Protein AF-A0A965QYE9-F1 (afdb_monomer_lite)

Foldseek 3Di:
DPPVVLVQLVVQCVVVVDLVVSCVVVVHDSVVSVPD

pLDDT: mean 86.57, std 10.87, range [56.12, 97.5]

Sequence (36 aa):
MERIQAIRLFVRIVDLGSFSKAAAEMRIGQPAATKQ

Secondary structure (DSSP, 8-state):
--HHHHHHHHHHHHHHT-HHHHHHHTT--HHHHH--

Radius of gyration: 8.41 Å; chains: 1; bounding box: 17×20×18 Å

Structure (mmCIF, N/CA/C/O backbone):
data_AF-A0A965QYE9-F1
#
_entry.id   AF-A0A965QYE9-F1
#
loop_
_atom_site.group_PDB
_atom_site.id
_atom_site.type_symbol
_atom_site.label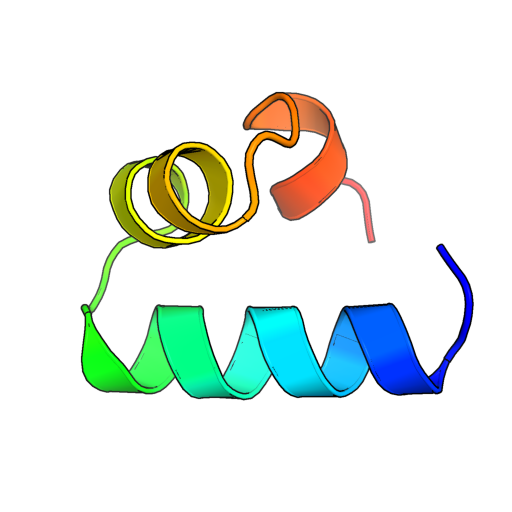_atom_id
_atom_site.label_alt_id
_atom_site.label_comp_id
_atom_site.label_asym_id
_atom_site.label_entity_id
_atom_site.label_seq_id
_atom_site.pdbx_PDB_ins_code
_atom_site.Cartn_x
_atom_site.Cartn_y
_atom_site.Cartn_z
_atom_site.occupancy
_atom_site.B_iso_or_equiv
_atom_site.auth_seq_id
_atom_site.auth_comp_id
_atom_site.auth_asym_id
_atom_site.auth_atom_id
_atom_site.pdbx_PDB_model_num
ATOM 1 N N . MET A 1 1 ? 4.909 -8.456 8.076 1.00 64.06 1 MET A N 1
ATOM 2 C CA . MET A 1 1 ? 3.561 -8.608 7.485 1.00 64.06 1 MET A CA 1
ATOM 3 C C . MET A 1 1 ? 3.419 -10.030 6.982 1.00 64.06 1 MET A C 1
ATOM 5 O O . MET A 1 1 ? 4.384 -10.545 6.432 1.00 64.06 1 MET A O 1
ATOM 9 N N . GLU A 1 2 ? 2.251 -10.648 7.143 1.00 86.25 2 GLU A N 1
ATOM 10 C CA . GLU A 1 2 ? 1.957 -11.925 6.480 1.00 86.25 2 GLU A CA 1
ATOM 11 C C . GLU A 1 2 ? 2.087 -11.791 4.954 1.00 86.25 2 GLU A C 1
ATOM 13 O O . GLU A 1 2 ? 1.733 -10.752 4.391 1.00 86.25 2 GLU A O 1
ATOM 18 N N . ARG A 1 3 ? 2.564 -12.837 4.263 1.00 86.00 3 ARG A N 1
ATOM 19 C CA . ARG A 1 3 ? 2.857 -12.805 2.811 1.00 86.00 3 ARG A CA 1
ATOM 20 C C . ARG A 1 3 ? 1.663 -12.333 1.973 1.00 86.00 3 ARG A C 1
ATOM 22 O O . ARG A 1 3 ? 1.829 -11.592 1.010 1.00 86.00 3 ARG A O 1
ATOM 29 N N . ILE A 1 4 ? 0.449 -12.710 2.368 1.00 91.06 4 ILE A N 1
ATOM 30 C CA . ILE A 1 4 ? -0.775 -12.294 1.673 1.00 91.06 4 ILE A CA 1
ATOM 31 C C . ILE A 1 4 ? -1.075 -10.802 1.910 1.00 91.06 4 ILE A C 1
ATOM 33 O O . ILE A 1 4 ? -1.554 -10.119 1.007 1.00 91.06 4 ILE A O 1
ATOM 37 N N . GLN A 1 5 ? -0.767 -10.265 3.097 1.00 89.25 5 GLN A N 1
ATOM 38 C CA . GLN A 1 5 ? -0.920 -8.830 3.372 1.00 89.25 5 GLN A CA 1
ATOM 39 C C . GLN A 1 5 ? 0.051 -7.985 2.541 1.00 89.25 5 GLN A C 1
ATOM 41 O O . GLN A 1 5 ? -0.349 -6.947 2.026 1.00 89.25 5 GLN A O 1
ATOM 46 N N . ALA A 1 6 ? 1.281 -8.465 2.339 1.00 89.62 6 ALA A N 1
ATOM 47 C CA . ALA A 1 6 ? 2.256 -7.817 1.461 1.00 89.62 6 ALA A CA 1
ATOM 48 C C . ALA A 1 6 ? 1.756 -7.720 0.009 1.00 89.62 6 ALA A C 1
ATOM 50 O O . ALA A 1 6 ? 1.791 -6.653 -0.596 1.00 89.62 6 ALA A O 1
ATOM 51 N N . ILE A 1 7 ? 1.212 -8.817 -0.533 1.00 93.38 7 ILE A N 1
ATOM 52 C CA . ILE A 1 7 ? 0.663 -8.840 -1.898 1.00 93.38 7 ILE A CA 1
ATOM 53 C C . ILE A 1 7 ? -0.545 -7.903 -2.020 1.00 93.38 7 ILE A C 1
ATOM 55 O O . ILE A 1 7 ? -0.643 -7.153 -2.988 1.00 93.38 7 ILE A O 1
ATOM 59 N N . ARG A 1 8 ? -1.449 -7.899 -1.031 1.00 93.38 8 ARG A N 1
ATOM 60 C CA . ARG A 1 8 ? -2.599 -6.980 -1.013 1.00 93.38 8 ARG A CA 1
ATOM 61 C C . ARG A 1 8 ? -2.170 -5.516 -1.002 1.00 93.38 8 ARG A C 1
ATOM 63 O O . ARG A 1 8 ? -2.711 -4.722 -1.768 1.00 93.38 8 ARG A O 1
ATOM 70 N N . LEU A 1 9 ? -1.183 -5.180 -0.175 1.00 92.75 9 LEU A N 1
ATOM 71 C CA . LEU A 1 9 ? -0.618 -3.838 -0.123 1.00 92.75 9 LEU A CA 1
ATOM 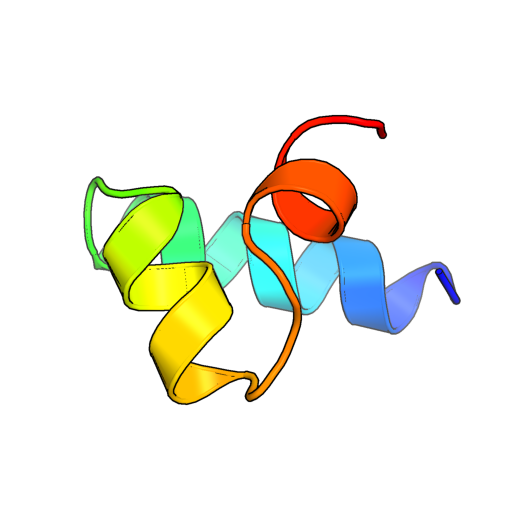72 C C . LEU A 1 9 ? 0.010 -3.445 -1.462 1.00 92.75 9 LEU A C 1
ATOM 74 O O . LEU A 1 9 ? -0.263 -2.357 -1.962 1.00 92.75 9 LEU A O 1
ATOM 78 N N . PHE A 1 10 ? 0.794 -4.337 -2.068 1.00 93.00 10 PHE A N 1
ATOM 79 C CA . PHE A 1 10 ? 1.417 -4.100 -3.367 1.00 93.00 10 PHE A CA 1
ATOM 80 C C . PHE A 1 10 ? 0.385 -3.797 -4.458 1.00 93.00 10 PHE A C 1
ATOM 82 O O . PHE A 1 10 ? 0.488 -2.769 -5.125 1.00 93.00 10 PHE A O 1
ATOM 89 N N . VAL A 1 11 ? -0.646 -4.640 -4.597 1.00 96.12 11 VAL A N 1
ATOM 90 C CA . VAL A 1 11 ? -1.729 -4.415 -5.569 1.00 96.12 11 VAL A CA 1
ATOM 91 C C . VAL A 1 11 ? -2.368 -3.046 -5.349 1.00 96.12 11 VAL A C 1
ATOM 93 O O . VAL A 1 11 ? -2.604 -2.315 -6.308 1.00 96.12 11 VAL A O 1
ATOM 96 N N . ARG A 1 12 ? -2.591 -2.654 -4.090 1.00 95.62 12 ARG A N 1
ATOM 97 C CA . ARG A 1 12 ? -3.231 -1.375 -3.790 1.00 95.62 12 ARG A CA 1
ATOM 98 C C . ARG A 1 12 ? -2.337 -0.165 -4.052 1.00 95.62 12 ARG A C 1
ATOM 100 O O . ARG A 1 12 ? -2.835 0.872 -4.476 1.00 95.62 12 ARG A O 1
ATOM 107 N N . ILE A 1 13 ? -1.027 -0.290 -3.848 1.00 95.12 13 ILE A N 1
ATOM 108 C CA . ILE A 1 13 ? -0.057 0.744 -4.230 1.00 95.12 13 ILE A CA 1
ATOM 109 C C . ILE A 1 13 ? -0.064 0.947 -5.742 1.00 95.12 13 ILE A C 1
ATOM 111 O O . ILE A 1 13 ? -0.064 2.092 -6.183 1.00 95.12 13 ILE A O 1
ATOM 115 N N . VAL A 1 14 ? -0.084 -0.142 -6.518 1.00 96.50 14 VAL A N 1
ATOM 116 C CA . VAL A 1 14 ? -0.125 -0.082 -7.987 1.00 96.50 14 VAL A CA 1
ATOM 117 C C . VAL A 1 14 ? -1.407 0.596 -8.470 1.00 96.50 14 VAL A C 1
ATOM 119 O O . VAL A 1 14 ? -1.343 1.471 -9.325 1.00 96.50 14 VAL A O 1
ATOM 122 N N . ASP A 1 15 ? 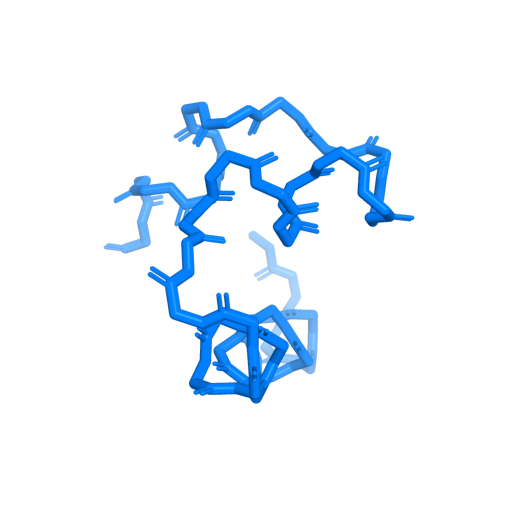-2.549 0.246 -7.881 1.00 97.50 15 ASP A N 1
ATOM 123 C CA . ASP A 1 15 ? -3.860 0.802 -8.233 1.00 97.50 15 ASP A CA 1
ATOM 124 C C . ASP A 1 15 ? -3.997 2.296 -7.863 1.00 97.50 15 ASP A C 1
ATOM 126 O O . ASP A 1 15 ? -4.495 3.108 -8.637 1.00 97.50 15 ASP A O 1
ATOM 130 N N . LEU A 1 16 ? -3.495 2.700 -6.689 1.00 96.19 16 LEU A N 1
ATOM 131 C CA . LEU A 1 16 ? -3.602 4.081 -6.195 1.00 96.19 16 LEU A CA 1
ATOM 132 C C . LEU A 1 16 ? -2.436 4.998 -6.598 1.00 96.19 16 LEU A C 1
ATOM 134 O O . LEU A 1 16 ? -2.513 6.212 -6.383 1.00 96.19 16 LEU A O 1
ATOM 138 N N . GLY A 1 17 ? -1.323 4.433 -7.067 1.00 95.69 17 GLY A N 1
ATOM 139 C CA . GLY A 1 17 ? -0.072 5.149 -7.336 1.00 95.69 17 GLY A CA 1
ATOM 140 C C . GLY A 1 17 ? 0.568 5.799 -6.099 1.00 95.69 17 GLY A C 1
ATOM 141 O O . GLY A 1 17 ? 1.332 6.753 -6.233 1.00 95.69 17 GLY A O 1
ATOM 142 N N . SER A 1 18 ? 0.231 5.361 -4.877 1.00 92.12 18 SER A N 1
ATOM 143 C CA . SER A 1 18 ? 0.687 6.013 -3.640 1.00 92.12 18 SER A CA 1
ATOM 144 C C . SER A 1 18 ? 0.744 5.073 -2.434 1.00 92.12 18 SER A C 1
ATOM 146 O O . SER A 1 18 ? -0.278 4.556 -1.980 1.00 92.12 18 SER A O 1
ATOM 148 N N . PHE A 1 19 ? 1.934 4.956 -1.834 1.00 91.12 19 PHE A N 1
ATOM 149 C CA . PHE A 1 19 ? 2.154 4.235 -0.574 1.00 91.12 19 PHE A CA 1
ATOM 150 C C . PHE A 1 19 ? 1.323 4.797 0.580 1.00 91.12 19 PHE A C 1
ATOM 152 O O . PHE A 1 19 ? 0.742 4.035 1.346 1.00 91.12 19 PHE A O 1
ATOM 159 N N . SER A 1 20 ? 1.235 6.124 0.702 1.00 91.31 20 SER A N 1
ATOM 160 C CA . SER A 1 20 ? 0.506 6.767 1.800 1.00 91.31 20 SER A CA 1
ATOM 161 C C . SER A 1 20 ? -0.999 6.517 1.714 1.00 91.31 20 SER A C 1
ATOM 163 O O . SER A 1 20 ? -1.625 6.246 2.735 1.00 91.31 20 SER A O 1
ATOM 165 N N . LYS A 1 21 ? -1.580 6.553 0.505 1.00 93.69 21 LYS A N 1
ATOM 166 C CA . LYS A 1 21 ? -3.009 6.258 0.311 1.00 93.69 21 LYS A CA 1
ATOM 167 C C . LYS A 1 21 ? -3.317 4.779 0.560 1.00 93.69 21 LYS A C 1
ATOM 169 O O . LYS A 1 21 ? -4.257 4.477 1.287 1.00 93.69 21 LYS A O 1
ATOM 174 N N . ALA A 1 22 ? -2.491 3.873 0.033 1.00 94.25 22 ALA A N 1
ATOM 175 C CA . ALA A 1 22 ? -2.654 2.435 0.251 1.00 94.25 22 ALA A CA 1
ATOM 176 C C . ALA A 1 22 ? -2.533 2.059 1.739 1.00 94.25 22 ALA A C 1
ATOM 178 O O . ALA A 1 22 ? -3.344 1.295 2.259 1.00 94.25 22 ALA A O 1
ATOM 179 N N . ALA A 1 23 ? -1.569 2.651 2.450 1.00 91.94 23 ALA A N 1
ATOM 180 C CA . ALA A 1 23 ? -1.402 2.452 3.885 1.00 91.94 23 ALA A CA 1
ATOM 181 C C . ALA A 1 23 ?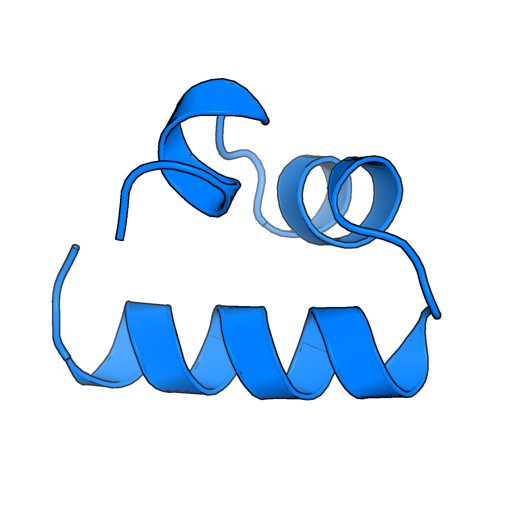 -2.613 2.956 4.694 1.00 91.94 23 ALA A C 1
ATOM 183 O O . ALA A 1 23 ? -3.086 2.258 5.592 1.00 91.94 23 ALA A O 1
ATOM 184 N N . ALA A 1 24 ? -3.149 4.131 4.343 1.00 92.62 24 ALA A N 1
ATOM 185 C CA . ALA A 1 24 ? -4.310 4.715 5.011 1.00 92.62 24 ALA A CA 1
ATOM 186 C C . ALA A 1 24 ? -5.567 3.842 4.865 1.00 92.62 24 ALA A C 1
ATOM 188 O O . ALA A 1 24 ? -6.259 3.591 5.852 1.00 92.62 24 ALA A O 1
ATOM 189 N N . GLU A 1 25 ? -5.838 3.324 3.666 1.00 93.50 25 GLU A N 1
ATOM 190 C CA . GLU A 1 25 ? -6.987 2.441 3.431 1.00 93.50 25 GLU A CA 1
ATOM 191 C C . GLU A 1 25 ? -6.863 1.093 4.143 1.00 93.50 25 GLU A 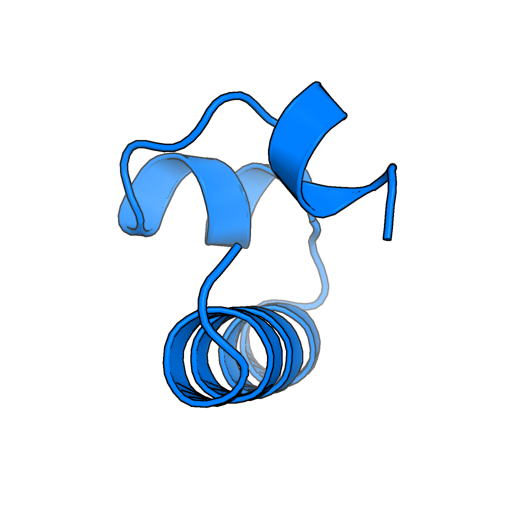C 1
ATOM 193 O O . GLU A 1 25 ? -7.845 0.564 4.663 1.00 93.50 25 GLU A O 1
ATOM 198 N N . MET A 1 26 ? -5.645 0.557 4.221 1.00 89.62 26 MET A N 1
ATOM 199 C CA . MET A 1 26 ? -5.365 -0.680 4.949 1.00 89.62 26 MET A CA 1
ATOM 200 C C . MET A 1 26 ? -5.229 -0.468 6.463 1.00 89.62 26 MET A C 1
ATOM 202 O O . MET A 1 26 ? -4.999 -1.435 7.188 1.00 89.62 26 MET A O 1
ATOM 206 N N . ARG A 1 27 ? -5.384 0.774 6.951 1.00 89.00 27 ARG A N 1
ATOM 207 C CA . ARG A 1 27 ? -5.209 1.169 8.360 1.00 89.00 27 ARG A CA 1
ATOM 208 C C . ARG A 1 27 ? -3.863 0.715 8.938 1.00 89.00 27 ARG A C 1
ATOM 210 O O . ARG A 1 27 ? -3.773 0.348 10.108 1.00 89.00 27 ARG A O 1
ATOM 217 N N . ILE A 1 28 ? -2.815 0.750 8.116 1.00 86.38 28 ILE A N 1
ATOM 218 C CA . ILE A 1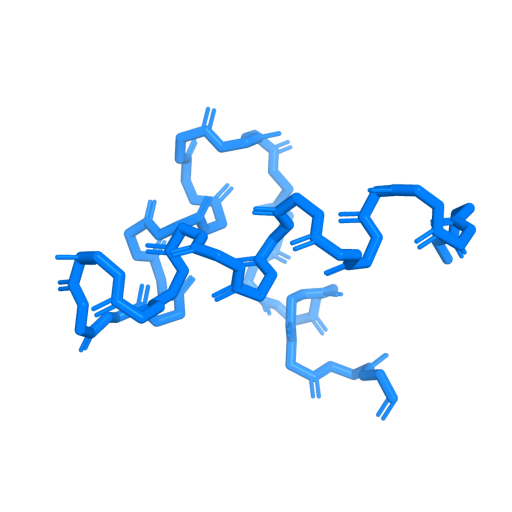 28 ? -1.435 0.487 8.528 1.00 86.38 28 ILE A CA 1
ATOM 219 C C . ILE A 1 28 ? -0.639 1.791 8.520 1.00 86.38 28 ILE A C 1
ATOM 221 O O . ILE A 1 28 ? -0.885 2.689 7.716 1.00 86.38 28 ILE A O 1
ATOM 225 N N . GLY A 1 29 ? 0.345 1.910 9.410 1.00 81.31 29 GLY A N 1
ATOM 226 C CA . GLY A 1 29 ? 1.274 3.037 9.357 1.00 81.31 29 GLY A CA 1
ATOM 227 C C . GLY A 1 29 ? 2.064 3.012 8.046 1.00 81.31 29 GLY A C 1
ATOM 228 O O . GLY A 1 29 ? 2.579 1.966 7.660 1.00 81.31 29 GLY A O 1
ATOM 229 N N . GLN A 1 30 ? 2.211 4.158 7.378 1.00 70.75 30 GLN A N 1
ATOM 230 C CA . GLN A 1 30 ? 2.986 4.265 6.134 1.00 70.75 30 GLN A CA 1
ATOM 231 C C . GLN A 1 30 ? 4.429 3.718 6.247 1.00 70.75 30 GLN A C 1
ATOM 233 O O . GLN A 1 30 ? 4.855 3.037 5.315 1.00 70.75 30 GLN A O 1
ATOM 238 N N . PRO A 1 31 ? 5.150 3.858 7.382 1.00 74.19 31 PRO A N 1
ATOM 239 C CA . PRO A 1 31 ? 6.449 3.204 7.562 1.00 74.19 31 PRO A CA 1
ATOM 240 C C . PRO A 1 31 ? 6.397 1.669 7.517 1.00 74.19 31 PRO A C 1
ATOM 242 O O . PRO A 1 31 ? 7.379 1.034 7.147 1.00 74.19 31 PRO A O 1
ATOM 245 N N . ALA A 1 32 ? 5.263 1.059 7.879 1.00 67.06 32 ALA A N 1
ATOM 246 C CA . ALA A 1 32 ? 5.050 -0.382 7.749 1.00 67.06 32 ALA A CA 1
ATOM 247 C C . ALA A 1 32 ? 4.750 -0.795 6.299 1.00 67.06 32 ALA A C 1
ATOM 249 O O . ALA A 1 32 ? 4.954 -1.953 5.954 1.00 67.06 32 ALA A O 1
ATOM 250 N N . ALA A 1 33 ? 4.305 0.143 5.455 1.00 70.12 33 ALA A N 1
ATOM 251 C CA . ALA A 1 33 ? 4.072 -0.080 4.032 1.00 70.12 33 ALA A CA 1
ATOM 252 C C . ALA A 1 33 ? 5.346 0.048 3.175 1.00 70.12 33 ALA A C 1
ATOM 254 O O . ALA A 1 33 ? 5.396 -0.505 2.080 1.00 70.12 33 ALA A O 1
ATOM 255 N N . THR A 1 34 ? 6.364 0.771 3.655 1.00 73.75 34 THR A N 1
ATOM 256 C CA . THR A 1 34 ? 7.632 0.995 2.934 1.00 73.75 34 THR A CA 1
ATOM 257 C C . THR A 1 34 ? 8.800 0.144 3.433 1.00 73.75 34 THR A C 1
ATOM 259 O O . THR A 1 34 ? 9.731 -0.085 2.668 1.00 73.75 34 THR A O 1
ATOM 262 N N . LYS A 1 35 ? 8.766 -0.354 4.679 1.00 66.31 35 LYS A N 1
ATOM 263 C CA . LYS A 1 35 ? 9.763 -1.296 5.230 1.00 66.31 35 LYS A CA 1
ATOM 264 C C . LYS A 1 35 ? 9.396 -2.758 4.943 1.00 66.31 35 LYS A C 1
ATOM 266 O O . LYS A 1 35 ? 9.137 -3.524 5.874 1.00 66.31 35 LYS A O 1
ATOM 271 N N . GLN A 1 36 ? 9.344 -3.131 3.668 1.00 56.12 36 GLN A N 1
ATOM 272 C CA . GLN A 1 36 ? 9.293 -4.538 3.258 1.00 56.12 36 GLN A CA 1
ATOM 273 C C . GLN A 1 36 ? 10.660 -5.045 2.830 1.00 56.12 36 GLN A C 1
ATOM 275 O O . GLN A 1 36 ? 11.397 -4.258 2.200 1.00 56.12 36 GLN A O 1
#